Protein AF-A0A2V8U7N7-F1 (afdb_monomer_lite)

Radius of gyration: 16.47 Å; chains: 1; bounding box: 44×18×55 Å

Sequence (117 aa):
MATAVTGVYQDWKMRSTDGGAIQVTRNSGDVPQESPDGKFVYYSKGWPLPVSMWKIPVEDGKETKVLDSVNPSTLWTVGSKGIYFFKAADDKGRSDLRLYELATAKTKKLLAERRVS

Secondary structure (DSSP, 8-state):
-----------EEE-TTT--EEE--SSTT---EE-TTSSEEEEEESSSSSEEEEEEETTT---EEEEEEE-TTS--EEETTEEEEEPPP-TT---EEEEEETTTTEEEEEEE-----

Structure (mmCIF, N/CA/C/O backbone):
data_AF-A0A2V8U7N7-F1
#
_entry.id   AF-A0A2V8U7N7-F1
#
loop_
_atom_site.group_PDB
_atom_site.id
_atom_site.type_symbol
_atom_site.label_atom_id
_atom_site.label_alt_id
_atom_site.label_comp_id
_atom_site.label_asym_id
_atom_site.label_entity_id
_atom_site.label_seq_id
_atom_site.pdbx_PDB_ins_code
_atom_site.Cartn_x
_atom_site.Cartn_y
_atom_site.Cartn_z
_atom_site.occupancy
_atom_site.B_iso_or_equiv
_atom_site.auth_seq_id
_atom_site.auth_comp_id
_atom_site.auth_asym_id
_atom_site.auth_atom_id
_atom_site.pdbx_PDB_model_num
ATOM 1 N N . MET A 1 1 ? 32.292 -3.243 30.726 1.00 29.02 1 MET A N 1
ATOM 2 C CA . MET A 1 1 ? 32.104 -4.000 29.471 1.00 29.02 1 MET A CA 1
ATOM 3 C C . MET A 1 1 ? 30.878 -3.428 28.773 1.00 29.02 1 MET A C 1
ATOM 5 O O . MET A 1 1 ? 29.771 -3.750 29.174 1.00 29.02 1 MET A O 1
ATOM 9 N N . ALA A 1 2 ? 31.063 -2.497 27.836 1.00 27.92 2 ALA A N 1
ATOM 10 C CA . ALA A 1 2 ? 29.974 -1.907 27.059 1.00 27.92 2 ALA A CA 1
ATOM 11 C C . ALA A 1 2 ? 30.049 -2.496 25.650 1.00 27.92 2 ALA A C 1
ATOM 13 O O . ALA A 1 2 ? 31.016 -2.251 24.930 1.00 27.92 2 ALA A O 1
ATOM 14 N N . THR A 1 3 ? 29.087 -3.341 25.292 1.00 33.16 3 THR A N 1
ATOM 15 C CA . THR A 1 3 ? 29.023 -3.933 23.956 1.00 33.16 3 THR A CA 1
ATOM 16 C C . THR A 1 3 ? 28.443 -2.889 23.009 1.00 33.16 3 THR A C 1
ATOM 18 O O . THR A 1 3 ? 27.340 -2.391 23.225 1.00 33.16 3 THR A O 1
ATOM 21 N N . ALA A 1 4 ? 29.226 -2.522 21.997 1.00 35.03 4 ALA A N 1
ATOM 22 C CA . ALA A 1 4 ? 28.848 -1.576 20.960 1.00 35.03 4 ALA A CA 1
ATOM 23 C C . ALA A 1 4 ? 27.576 -2.047 20.240 1.00 35.03 4 ALA A C 1
ATOM 25 O O . ALA A 1 4 ? 27.538 -3.160 19.716 1.00 35.03 4 ALA A O 1
ATOM 26 N N . VAL A 1 5 ? 26.552 -1.195 20.193 1.00 31.81 5 VAL A N 1
ATOM 27 C CA . VAL A 1 5 ? 25.397 -1.402 19.317 1.00 31.81 5 VAL A CA 1
ATOM 28 C C . VAL A 1 5 ? 25.596 -0.485 18.121 1.00 31.81 5 VAL A C 1
ATOM 30 O O . VAL A 1 5 ? 25.562 0.739 18.241 1.00 31.81 5 VAL A O 1
ATOM 33 N N . THR A 1 6 ? 25.897 -1.088 16.978 1.00 28.25 6 THR A N 1
ATOM 34 C CA . THR A 1 6 ? 26.029 -0.410 15.692 1.00 28.25 6 THR A CA 1
ATOM 35 C C . THR A 1 6 ? 24.708 0.290 15.361 1.00 28.25 6 THR A C 1
ATOM 37 O O . THR A 1 6 ? 23.655 -0.339 15.274 1.00 28.25 6 THR A O 1
ATOM 40 N N . GLY A 1 7 ? 24.752 1.620 15.256 1.00 30.50 7 GLY A N 1
ATOM 41 C CA . GLY A 1 7 ? 23.575 2.466 15.084 1.00 30.50 7 GLY A CA 1
ATOM 42 C C . GLY A 1 7 ? 22.916 2.269 13.722 1.00 30.50 7 GLY A C 1
ATOM 43 O O . GLY A 1 7 ? 23.408 2.762 12.712 1.00 30.50 7 GLY A O 1
ATOM 44 N N . VAL A 1 8 ? 21.779 1.579 13.710 1.00 34.62 8 VAL A N 1
ATOM 45 C CA . VAL A 1 8 ? 20.791 1.656 12.630 1.00 34.62 8 VAL A CA 1
ATOM 46 C C . VAL A 1 8 ? 19.761 2.691 13.071 1.00 34.62 8 VAL A C 1
ATOM 48 O O . VAL A 1 8 ? 19.258 2.577 14.186 1.00 34.62 8 VAL A O 1
ATOM 51 N N . TYR A 1 9 ? 19.485 3.709 12.254 1.00 37.88 9 TYR A N 1
ATOM 52 C CA . TYR A 1 9 ? 18.493 4.750 12.551 1.00 37.88 9 TYR A CA 1
ATOM 53 C C . TYR A 1 9 ? 17.145 4.106 12.915 1.00 37.88 9 TYR A C 1
ATOM 55 O O . TYR A 1 9 ? 16.608 3.319 12.138 1.00 37.88 9 TYR A O 1
ATOM 63 N N . GLN A 1 10 ? 16.649 4.394 14.119 1.00 43.59 10 GLN A N 1
ATOM 64 C CA . GLN A 1 10 ? 15.410 3.841 14.663 1.00 43.59 10 GLN A CA 1
ATOM 65 C C . GLN A 1 10 ? 14.385 4.968 14.799 1.00 43.59 10 GLN A C 1
ATOM 67 O O . GLN A 1 10 ? 14.612 5.897 15.577 1.00 43.59 10 GLN A O 1
ATOM 72 N N . ASP A 1 11 ? 13.259 4.876 14.092 1.00 44.97 11 ASP A N 1
ATOM 73 C CA . ASP A 1 11 ? 12.133 5.785 14.311 1.00 44.97 11 ASP A CA 1
ATOM 74 C C . ASP A 1 11 ? 11.270 5.233 15.454 1.00 44.97 11 ASP A C 1
ATOM 76 O O . ASP A 1 11 ? 10.566 4.228 15.318 1.00 44.97 11 ASP A O 1
ATOM 80 N N . TRP A 1 12 ? 11.361 5.870 16.622 1.00 45.47 12 TRP A N 1
ATOM 81 C CA . TRP A 1 12 ? 10.605 5.500 17.819 1.00 45.47 12 TRP A CA 1
ATOM 82 C C . TRP A 1 12 ? 9.346 6.366 17.951 1.00 45.47 12 TRP A C 1
ATOM 84 O O . TRP A 1 12 ? 9.437 7.591 17.905 1.00 45.47 12 TRP A O 1
ATOM 94 N N . LYS A 1 13 ? 8.179 5.755 18.210 1.00 47.69 13 LYS A N 1
ATOM 95 C CA . LYS A 1 13 ? 6.986 6.475 18.693 1.00 47.69 13 LYS A CA 1
ATOM 96 C C . LYS A 1 13 ? 6.763 6.185 20.177 1.00 47.69 13 LYS A C 1
ATOM 98 O O . LYS A 1 13 ? 6.685 5.028 20.588 1.00 47.69 13 LYS A O 1
ATOM 103 N N . MET A 1 14 ? 6.631 7.244 20.972 1.00 37.56 14 MET A N 1
ATOM 104 C CA . MET A 1 14 ? 6.280 7.182 22.392 1.00 37.56 14 MET A CA 1
ATOM 105 C C . MET A 1 14 ? 4.748 7.209 22.539 1.00 37.56 14 MET A C 1
ATOM 107 O O . MET A 1 14 ? 4.093 8.090 21.979 1.00 37.56 14 MET A O 1
ATOM 111 N N . ARG A 1 15 ? 4.156 6.253 23.271 1.00 39.56 15 ARG A N 1
ATOM 112 C CA . ARG A 1 15 ? 2.752 6.345 23.720 1.00 39.56 15 ARG A CA 1
ATOM 113 C C . ARG A 1 15 ? 2.656 7.474 24.759 1.00 39.56 15 ARG A C 1
ATOM 115 O O . ARG A 1 15 ? 3.432 7.472 25.707 1.00 39.56 15 ARG A O 1
ATOM 122 N N . SER A 1 16 ? 1.733 8.427 24.594 1.00 41.69 16 SER A N 1
ATOM 123 C CA . SER A 1 16 ? 1.662 9.638 25.432 1.00 41.69 16 SER A CA 1
ATOM 124 C C . SER A 1 16 ? 1.106 9.425 26.844 1.00 41.69 16 SER A C 1
ATOM 126 O O . SER A 1 16 ? 1.037 10.392 27.592 1.00 41.69 16 SER A O 1
ATOM 128 N N . THR A 1 17 ? 0.708 8.209 27.229 1.00 39.28 17 THR A N 1
ATOM 129 C CA . THR A 1 17 ? 0.176 7.963 28.579 1.00 39.28 17 THR A CA 1
ATOM 130 C C . THR A 1 17 ? 0.945 6.913 29.372 1.00 39.28 17 THR A C 1
ATOM 132 O O . THR A 1 17 ? 1.159 7.151 30.551 1.00 39.28 17 THR A O 1
ATOM 135 N N . ASP A 1 18 ? 1.463 5.827 28.772 1.00 41.41 18 ASP A N 1
ATOM 136 C CA . ASP A 1 18 ? 1.919 4.675 29.587 1.00 41.41 18 ASP A CA 1
ATOM 137 C C . ASP A 1 18 ? 3.213 3.968 29.109 1.00 41.41 18 ASP A C 1
ATOM 139 O O . ASP A 1 18 ? 3.363 2.755 29.236 1.00 41.41 18 ASP A O 1
ATOM 143 N N . GLY A 1 19 ? 4.184 4.701 28.551 1.00 39.03 19 GLY A N 1
ATOM 144 C CA . GLY A 1 19 ? 5.602 4.281 28.579 1.00 39.03 19 GLY A CA 1
ATOM 145 C C . GLY A 1 19 ? 6.052 3.081 27.722 1.00 39.03 19 GLY A C 1
ATOM 146 O O . GLY A 1 19 ? 7.210 2.681 27.816 1.00 39.03 19 GLY A O 1
ATOM 147 N N . GLY A 1 20 ? 5.207 2.514 26.858 1.00 39.53 20 GLY A N 1
ATOM 148 C CA . GLY A 1 20 ? 5.614 1.475 25.900 1.00 39.53 20 GLY A CA 1
ATOM 149 C C . GLY A 1 20 ? 5.957 2.050 24.523 1.00 39.53 20 GLY A C 1
ATOM 150 O O . GLY A 1 20 ? 5.065 2.548 23.837 1.00 39.53 20 GLY A O 1
ATOM 151 N N . ALA A 1 21 ? 7.221 1.974 24.096 1.00 48.03 21 ALA A N 1
ATOM 152 C CA . ALA A 1 21 ? 7.623 2.296 22.724 1.00 48.03 21 ALA A CA 1
ATOM 153 C C . ALA A 1 21 ? 7.526 1.042 21.836 1.00 48.03 21 ALA A C 1
ATOM 155 O O . ALA A 1 21 ? 8.114 0.011 22.158 1.00 48.03 21 ALA A O 1
ATOM 156 N N . ILE A 1 22 ? 6.797 1.124 20.718 1.00 52.22 22 ILE A N 1
ATOM 157 C CA . ILE A 1 22 ? 6.778 0.067 19.695 1.00 52.22 22 ILE A CA 1
ATOM 158 C C . ILE A 1 22 ? 7.730 0.499 18.582 1.00 52.22 22 ILE A C 1
ATOM 160 O O . ILE A 1 22 ? 7.509 1.518 17.931 1.00 52.22 22 ILE A O 1
ATOM 164 N N . GLN A 1 23 ? 8.795 -0.271 18.378 1.00 50.91 23 GLN A N 1
ATOM 165 C CA . GLN A 1 23 ? 9.705 -0.097 17.250 1.00 50.91 23 GLN A CA 1
ATOM 166 C C . GLN A 1 23 ? 8.980 -0.511 15.962 1.00 50.91 23 GLN A C 1
ATOM 168 O O . GLN A 1 23 ? 8.627 -1.680 15.804 1.00 50.91 23 GLN A O 1
ATOM 173 N N . VAL A 1 24 ? 8.749 0.438 15.052 1.00 53.09 24 VAL A N 1
ATOM 174 C CA . VAL A 1 24 ? 8.006 0.186 13.804 1.00 53.09 24 VAL A CA 1
ATOM 175 C C . VAL A 1 24 ? 8.942 -0.094 12.628 1.00 53.09 24 VAL A C 1
ATOM 177 O O . VAL A 1 24 ? 8.621 -0.919 11.775 1.00 53.09 24 VAL A O 1
ATOM 180 N N . THR A 1 25 ? 10.119 0.530 12.584 1.00 45.03 25 THR A N 1
ATOM 181 C CA . THR A 1 25 ? 11.073 0.369 11.481 1.00 45.03 25 THR A CA 1
ATOM 182 C C . THR A 1 25 ? 12.391 -0.210 11.981 1.00 45.03 25 THR A C 1
ATOM 184 O O . THR A 1 25 ? 12.837 0.058 13.094 1.00 45.03 25 THR A O 1
ATOM 187 N N . ARG A 1 26 ? 12.994 -1.087 11.172 1.00 45.88 26 ARG A N 1
ATOM 188 C CA . ARG A 1 26 ? 14.310 -1.690 11.450 1.00 45.88 26 ARG A CA 1
ATOM 189 C C . ARG A 1 26 ? 15.395 -1.192 10.496 1.00 45.88 26 ARG A C 1
ATOM 191 O O . ARG A 1 26 ? 16.556 -1.484 10.750 1.00 45.88 26 ARG A O 1
ATOM 198 N N . ASN A 1 27 ? 15.030 -0.447 9.446 1.00 40.38 27 ASN A N 1
ATOM 199 C CA . ASN A 1 27 ? 15.931 0.020 8.395 1.00 40.38 27 ASN A CA 1
ATOM 200 C C . ASN A 1 27 ? 15.731 1.516 8.108 1.00 40.38 27 ASN A C 1
ATOM 202 O O . ASN A 1 27 ? 14.608 2.009 8.030 1.00 40.38 27 ASN A O 1
ATOM 206 N N . SER A 1 28 ? 16.843 2.219 7.894 1.00 40.03 28 SER A N 1
ATOM 207 C CA . SER A 1 28 ? 16.886 3.628 7.502 1.00 40.03 28 SER A CA 1
ATOM 208 C C . SER A 1 28 ? 16.381 3.805 6.064 1.00 40.03 28 SER A C 1
ATOM 210 O O . SER A 1 28 ? 17.064 3.395 5.125 1.00 40.03 28 SER A O 1
ATOM 212 N N . GLY A 1 29 ? 15.199 4.397 5.883 1.00 50.25 29 GLY A N 1
ATOM 213 C CA . GLY A 1 29 ? 14.597 4.669 4.566 1.00 50.25 29 GLY A CA 1
ATOM 214 C C . GLY A 1 29 ? 13.125 4.270 4.456 1.00 50.25 29 GLY A C 1
ATOM 215 O O . GLY A 1 29 ? 12.425 4.744 3.564 1.00 50.25 29 GLY A O 1
ATOM 216 N N . ASP A 1 30 ? 12.642 3.449 5.388 1.00 60.03 30 ASP A N 1
ATOM 217 C CA . ASP A 1 30 ? 11.228 3.119 5.513 1.00 60.03 30 ASP A CA 1
ATOM 218 C C . ASP A 1 30 ? 10.533 4.236 6.304 1.00 60.03 30 ASP A C 1
ATOM 220 O O . ASP A 1 30 ? 10.731 4.345 7.507 1.00 60.03 30 ASP A O 1
ATOM 224 N N . VAL A 1 31 ? 9.737 5.088 5.646 1.00 67.81 31 VAL A N 1
ATOM 225 C CA . VAL A 1 31 ? 8.928 6.103 6.347 1.00 67.81 31 VAL A CA 1
ATOM 226 C C . VAL A 1 31 ? 7.58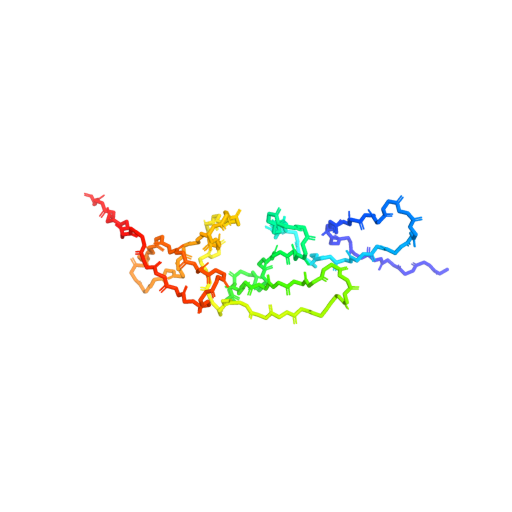6 5.470 6.714 1.00 67.81 31 VAL A C 1
ATOM 228 O O . VAL A 1 31 ? 6.771 5.233 5.815 1.00 67.81 31 VAL A O 1
ATOM 231 N N . PRO A 1 32 ? 7.326 5.163 7.997 1.00 83.81 32 PRO A N 1
ATOM 232 C CA . PRO A 1 32 ? 6.047 4.606 8.399 1.00 83.81 32 PRO A CA 1
ATOM 233 C C . PRO A 1 32 ? 4.936 5.649 8.215 1.00 83.81 32 PRO A C 1
ATOM 235 O O . PRO A 1 32 ? 5.145 6.842 8.430 1.00 83.81 32 PRO A O 1
ATOM 238 N N . GLN A 1 33 ? 3.741 5.204 7.830 1.00 87.12 33 GLN A N 1
ATOM 239 C CA . GLN A 1 33 ? 2.567 6.071 7.680 1.00 87.12 33 GLN A CA 1
ATOM 240 C C . GLN A 1 33 ? 1.383 5.512 8.459 1.00 87.12 33 GLN A C 1
ATOM 242 O O . GLN A 1 33 ? 1.057 4.328 8.357 1.00 87.12 33 GLN A O 1
ATOM 247 N N . GLU A 1 34 ? 0.727 6.373 9.230 1.00 87.56 34 GLU A N 1
ATOM 248 C CA . GLU A 1 34 ? -0.452 6.009 10.012 1.00 87.56 34 GLU A CA 1
ATOM 249 C C . GLU A 1 34 ? -1.692 5.894 9.126 1.00 87.56 34 GLU A C 1
ATOM 251 O O . GLU A 1 34 ? -1.856 6.609 8.133 1.00 87.56 34 GLU A O 1
ATOM 256 N N . SER A 1 35 ? -2.586 4.978 9.487 1.00 89.12 35 SER A N 1
ATOM 257 C CA . SER A 1 35 ? -3.924 4.957 8.919 1.00 89.12 35 SER A CA 1
ATOM 258 C C . SER A 1 35 ? -4.694 6.223 9.317 1.00 89.12 35 SER A C 1
ATOM 260 O O . SER A 1 35 ? -4.505 6.731 10.422 1.00 89.12 35 SER A O 1
ATOM 262 N N . PRO A 1 36 ? -5.627 6.715 8.479 1.00 84.94 36 PRO A N 1
ATOM 263 C CA . PRO A 1 36 ? -6.439 7.885 8.818 1.00 84.94 36 PRO A CA 1
ATOM 264 C C . PRO A 1 36 ? -7.272 7.727 10.100 1.00 84.94 36 PRO A C 1
ATOM 266 O O . PRO A 1 36 ? -7.655 8.719 10.707 1.00 84.94 36 PRO A O 1
ATOM 269 N N . ASP A 1 37 ? -7.564 6.488 10.505 1.00 86.81 37 ASP A N 1
ATOM 270 C CA . ASP A 1 37 ? -8.276 6.157 11.743 1.00 86.81 37 ASP A CA 1
ATOM 271 C C . ASP A 1 37 ? -7.347 5.901 12.948 1.00 86.81 37 ASP A C 1
ATOM 273 O O . ASP A 1 37 ? -7.833 5.560 14.024 1.00 86.81 37 ASP A O 1
ATOM 277 N N . GLY A 1 38 ? -6.024 6.024 12.779 1.00 86.94 38 GLY A N 1
ATOM 278 C CA . GLY A 1 38 ? -5.018 5.837 13.829 1.00 86.94 38 GLY A CA 1
ATOM 279 C C . GLY A 1 38 ? -4.838 4.396 14.326 1.00 86.94 38 GLY A C 1
ATOM 280 O O . GLY A 1 38 ? -4.076 4.168 15.262 1.00 86.94 38 GLY A O 1
ATOM 281 N N . LYS A 1 39 ? -5.523 3.409 13.732 1.00 89.25 39 LYS A N 1
ATOM 282 C CA . LYS A 1 39 ? -5.506 2.010 14.201 1.00 89.25 39 LYS A CA 1
ATOM 283 C C . LYS A 1 39 ? -4.304 1.205 13.724 1.00 89.25 39 LYS A C 1
ATOM 285 O O . LYS A 1 39 ? -3.952 0.204 14.349 1.00 89.25 39 LYS A O 1
ATOM 290 N N . PHE A 1 40 ? -3.689 1.609 12.618 1.00 89.69 40 PHE A N 1
ATOM 291 C CA . PHE A 1 40 ? -2.595 0.883 11.988 1.00 89.69 40 PHE A CA 1
ATOM 292 C C . PHE A 1 40 ? -1.445 1.813 11.634 1.00 89.69 40 PHE A C 1
ATOM 294 O O . PHE A 1 40 ? -1.646 2.968 11.265 1.00 89.69 40 PHE A O 1
ATOM 301 N N . VAL A 1 41 ? -0.241 1.255 11.644 1.00 90.56 41 VAL A N 1
ATOM 302 C CA . VAL A 1 41 ? 0.921 1.847 10.988 1.00 90.56 41 VAL A CA 1
ATOM 303 C C . VAL A 1 41 ? 1.307 0.967 9.809 1.00 90.56 41 VAL A C 1
ATOM 305 O O . VAL A 1 41 ? 1.434 -0.249 9.952 1.00 90.56 41 VAL A O 1
ATOM 308 N N . TYR A 1 42 ? 1.466 1.570 8.638 1.00 91.19 42 TYR A N 1
ATOM 309 C CA . TYR A 1 42 ? 1.951 0.921 7.426 1.00 91.19 42 TYR A CA 1
ATOM 310 C C . TYR A 1 42 ? 3.427 1.237 7.223 1.00 91.19 42 TYR A C 1
ATOM 312 O O . TYR A 1 42 ? 3.872 2.334 7.550 1.00 91.19 42 TYR A O 1
ATOM 320 N N . TYR A 1 43 ? 4.182 0.292 6.671 1.00 88.62 43 TYR A N 1
ATOM 321 C CA . TYR A 1 43 ? 5.598 0.480 6.352 1.00 88.62 43 TYR A CA 1
ATOM 322 C C . TYR A 1 43 ? 6.043 -0.480 5.244 1.00 88.62 43 TYR A C 1
ATOM 324 O O . TYR A 1 43 ? 5.438 -1.536 5.022 1.00 88.62 43 TYR A O 1
ATOM 332 N N . SER A 1 44 ? 7.105 -0.101 4.539 1.00 87.44 44 SER A N 1
ATOM 333 C CA . SER A 1 44 ? 7.830 -0.962 3.608 1.00 87.44 44 SER A CA 1
ATOM 334 C C . SER A 1 44 ? 8.853 -1.827 4.353 1.00 87.44 44 SER A C 1
ATOM 336 O O . SER A 1 44 ? 9.329 -1.464 5.422 1.00 87.44 44 SER A O 1
ATOM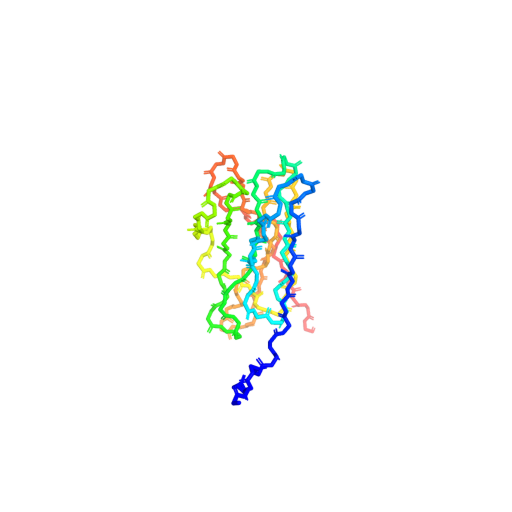 338 N N . LYS A 1 45 ? 9.164 -3.012 3.817 1.00 85.38 45 LYS A N 1
ATOM 339 C CA . LYS A 1 45 ? 10.154 -3.947 4.379 1.00 85.38 45 LYS A CA 1
ATOM 340 C C . LYS A 1 45 ? 10.816 -4.747 3.260 1.00 85.38 45 LYS A C 1
ATOM 342 O O . LYS A 1 45 ? 10.117 -5.253 2.381 1.00 85.38 45 LYS A O 1
ATOM 347 N N . GLY A 1 46 ? 12.137 -4.921 3.329 1.00 81.00 46 GLY A N 1
ATOM 348 C CA . GLY A 1 46 ? 12.904 -5.755 2.384 1.00 81.00 46 GLY A CA 1
ATOM 349 C C . GLY A 1 46 ? 13.726 -4.992 1.337 1.00 81.00 46 GLY A C 1
ATOM 350 O O . GLY A 1 46 ? 14.006 -5.534 0.271 1.00 81.00 46 GLY A O 1
ATOM 351 N N . TRP A 1 47 ? 14.104 -3.739 1.608 1.00 74.50 47 TRP A N 1
ATOM 352 C CA . TRP A 1 47 ? 15.003 -2.971 0.736 1.00 74.50 47 TRP A CA 1
ATOM 353 C C . TRP A 1 47 ? 16.410 -3.616 0.659 1.00 74.50 47 TRP A C 1
ATOM 355 O O . TRP A 1 47 ? 16.895 -4.086 1.690 1.00 74.50 47 TRP A O 1
ATOM 365 N N . PRO A 1 48 ? 17.089 -3.634 -0.512 1.00 65.31 48 PRO A N 1
ATOM 366 C CA . PRO A 1 48 ? 16.676 -3.028 -1.779 1.00 65.31 48 PRO A CA 1
ATOM 367 C C . PRO A 1 48 ? 15.612 -3.810 -2.561 1.00 65.31 48 PRO A C 1
ATOM 369 O O . PRO A 1 48 ? 14.783 -3.154 -3.178 1.00 65.31 48 PRO A O 1
ATOM 372 N N . LEU A 1 49 ? 15.559 -5.149 -2.525 1.00 73.06 49 LEU A N 1
ATOM 373 C CA . LEU A 1 49 ? 14.524 -5.943 -3.212 1.00 73.06 49 LEU A CA 1
ATOM 374 C C . LEU A 1 49 ? 14.391 -7.379 -2.646 1.00 73.06 49 LEU A C 1
ATOM 376 O O . LEU A 1 49 ? 15.411 -7.981 -2.308 1.00 73.06 49 LEU A O 1
ATOM 380 N N . PRO A 1 50 ? 13.179 -7.983 -2.669 1.00 70.50 50 PRO A N 1
ATOM 381 C CA . PRO A 1 50 ? 11.891 -7.350 -2.958 1.00 70.50 50 PRO A CA 1
ATOM 382 C C . PRO A 1 50 ? 11.363 -6.546 -1.758 1.00 70.50 50 PRO A C 1
ATOM 384 O O . PRO A 1 50 ? 11.347 -7.033 -0.629 1.00 70.50 50 PRO A O 1
ATOM 387 N N . VAL A 1 51 ? 10.855 -5.335 -2.020 1.00 86.12 51 VAL A N 1
ATOM 388 C CA . VAL A 1 51 ? 10.177 -4.520 -1.000 1.00 86.12 51 VAL A CA 1
ATOM 389 C C . VAL A 1 51 ? 8.703 -4.900 -0.943 1.00 86.12 51 VAL A C 1
ATOM 391 O O . VAL A 1 51 ? 7.990 -4.817 -1.940 1.00 86.12 51 VAL A O 1
ATOM 394 N N . SER A 1 52 ? 8.249 -5.301 0.237 1.00 91.19 52 SER A N 1
ATOM 395 C CA . SER A 1 52 ? 6.862 -5.653 0.550 1.00 91.19 52 SER A CA 1
ATOM 396 C C . SER A 1 52 ? 6.248 -4.609 1.480 1.00 91.19 52 SER A C 1
ATOM 398 O O . SER A 1 52 ? 6.969 -3.932 2.213 1.00 91.19 52 SER A O 1
ATOM 400 N N . MET A 1 53 ? 4.921 -4.477 1.460 1.00 91.56 53 MET A N 1
ATOM 401 C CA . MET A 1 53 ? 4.192 -3.577 2.358 1.00 91.56 53 MET A CA 1
ATOM 402 C C . MET A 1 53 ? 3.567 -4.357 3.499 1.00 91.56 53 MET A C 1
ATOM 404 O O . MET A 1 53 ? 2.932 -5.391 3.280 1.00 91.56 53 MET A O 1
ATOM 408 N N . TRP A 1 54 ? 3.704 -3.818 4.701 1.00 92.06 54 TRP A N 1
ATOM 409 C CA . TRP A 1 54 ? 3.210 -4.400 5.939 1.00 92.06 54 TRP A CA 1
ATOM 410 C C . TRP A 1 54 ? 2.350 -3.391 6.682 1.00 92.06 54 TRP A C 1
ATOM 412 O O . TRP A 1 54 ? 2.435 -2.183 6.455 1.00 92.06 54 TRP A O 1
ATOM 422 N N . LYS A 1 55 ? 1.508 -3.910 7.570 1.00 91.81 55 LYS A N 1
ATOM 423 C CA . LYS A 1 55 ? 0.783 -3.131 8.565 1.00 91.81 55 LYS A CA 1
ATOM 424 C C . LYS A 1 55 ? 0.970 -3.738 9.942 1.00 91.81 55 LYS A C 1
ATOM 426 O O . LYS A 1 55 ? 1.029 -4.959 10.067 1.00 91.81 55 LYS A O 1
ATOM 431 N N . ILE A 1 56 ? 0.988 -2.897 10.959 1.00 90.38 56 ILE A N 1
ATOM 432 C CA . ILE A 1 56 ? 1.010 -3.288 12.364 1.00 90.38 56 ILE A CA 1
ATOM 433 C C . ILE A 1 56 ? -0.138 -2.565 13.086 1.00 90.38 56 ILE A C 1
ATOM 435 O O . ILE A 1 56 ? -0.254 -1.344 12.947 1.00 90.38 56 ILE A O 1
ATOM 439 N N . PRO A 1 57 ? -1.037 -3.278 13.790 1.00 88.75 57 PRO A N 1
ATOM 440 C CA . PRO A 1 57 ? -2.027 -2.638 14.648 1.00 88.75 57 PRO A CA 1
ATOM 441 C C . PRO A 1 57 ? -1.333 -1.918 15.807 1.00 88.75 57 PRO A C 1
ATOM 443 O O . PRO A 1 57 ? -0.367 -2.431 16.374 1.00 88.75 57 PRO A O 1
ATOM 446 N N . VAL A 1 58 ? -1.836 -0.744 16.188 1.00 85.31 58 VAL A N 1
ATOM 447 C CA . VAL A 1 58 ? -1.259 0.046 17.292 1.00 85.31 58 VAL A CA 1
ATOM 448 C C . VAL A 1 58 ? -1.453 -0.638 18.654 1.00 85.31 58 VAL A C 1
ATOM 450 O O . VAL A 1 58 ? -0.639 -0.446 19.561 1.00 85.31 58 VAL A O 1
ATOM 453 N N . GLU A 1 59 ? -2.506 -1.444 18.798 1.00 81.19 59 GLU A N 1
ATOM 454 C CA . GLU A 1 59 ? -2.888 -2.090 20.058 1.00 81.19 59 GLU A CA 1
ATOM 455 C C . GLU A 1 59 ? -2.028 -3.318 20.391 1.00 81.19 59 GLU A C 1
ATOM 457 O O . GLU A 1 59 ? -1.430 -3.352 21.469 1.00 81.19 59 GLU A O 1
ATOM 462 N N . ASP A 1 60 ? -1.942 -4.294 19.475 1.00 79.50 60 ASP A N 1
ATOM 463 C CA . ASP A 1 60 ? -1.342 -5.617 19.726 1.00 79.50 60 ASP A CA 1
ATOM 464 C C . ASP A 1 60 ? 0.037 -5.837 19.077 1.00 79.50 60 ASP A C 1
ATOM 466 O O . ASP A 1 60 ? 0.752 -6.773 19.436 1.00 79.50 60 ASP A O 1
ATOM 470 N N . GLY A 1 61 ? 0.433 -4.979 18.133 1.00 80.62 61 GLY A N 1
ATOM 471 C CA . GLY A 1 61 ? 1.741 -5.028 17.493 1.00 80.62 61 GLY A CA 1
ATOM 472 C C . GLY A 1 61 ? 1.979 -6.203 16.531 1.00 80.62 61 GLY A C 1
ATOM 473 O O . GLY A 1 61 ? 3.122 -6.416 16.118 1.00 80.62 61 GLY A O 1
ATOM 474 N N . LYS A 1 62 ? 0.963 -6.982 16.134 1.00 86.81 62 LYS A N 1
ATOM 475 C CA . LYS A 1 62 ? 1.182 -8.127 15.230 1.00 86.81 62 LYS A CA 1
ATOM 476 C C . LYS A 1 62 ? 1.250 -7.693 13.762 1.00 86.81 62 LYS A C 1
ATOM 478 O O . LYS A 1 62 ? 0.229 -7.416 13.132 1.00 86.81 62 LYS A O 1
ATOM 483 N N . GLU A 1 63 ? 2.455 -7.690 13.185 1.00 87.31 63 GLU A N 1
ATOM 484 C CA . GLU A 1 63 ? 2.644 -7.333 11.772 1.00 87.31 63 GLU A CA 1
ATOM 485 C C . GLU A 1 63 ? 1.908 -8.297 10.819 1.00 87.31 63 GLU A C 1
ATOM 487 O O . GLU A 1 63 ? 1.927 -9.518 10.977 1.00 87.31 63 GLU A O 1
ATOM 492 N N . THR A 1 64 ? 1.255 -7.740 9.800 1.00 92.31 64 THR A N 1
ATOM 493 C CA . THR A 1 64 ? 0.580 -8.475 8.726 1.00 92.31 64 THR A CA 1
ATOM 494 C C . THR A 1 64 ? 1.003 -7.903 7.382 1.00 92.31 64 THR A C 1
ATOM 496 O O . THR A 1 64 ? 0.985 -6.687 7.180 1.00 92.31 64 THR A O 1
ATOM 499 N N . LYS A 1 65 ? 1.362 -8.774 6.439 1.00 93.19 65 LYS A N 1
ATOM 500 C CA . LYS A 1 65 ? 1.712 -8.356 5.082 1.00 93.19 65 LYS A CA 1
ATOM 501 C C . LYS A 1 65 ? 0.461 -7.932 4.305 1.00 93.19 65 LYS A C 1
ATOM 503 O O . LYS A 1 65 ? -0.580 -8.578 4.397 1.00 93.19 65 LYS A O 1
ATOM 508 N N . VAL A 1 66 ? 0.584 -6.856 3.536 1.00 94.56 66 VAL A N 1
ATOM 509 C CA . VAL A 1 66 ? -0.486 -6.258 2.723 1.00 94.56 66 VAL A CA 1
ATOM 510 C C . VAL A 1 66 ? -0.199 -6.397 1.228 1.00 94.56 66 VAL A C 1
ATOM 512 O O . VAL A 1 66 ? -1.100 -6.715 0.461 1.00 94.56 66 VAL A O 1
ATOM 515 N N . LEU A 1 67 ? 1.052 -6.179 0.806 1.00 94.12 67 LEU A N 1
ATOM 516 C CA . LEU A 1 67 ? 1.480 -6.340 -0.587 1.00 94.12 67 LEU A CA 1
ATOM 517 C C . LEU A 1 67 ? 2.807 -7.089 -0.637 1.00 94.12 67 LEU A C 1
ATOM 519 O O . LEU A 1 67 ? 3.735 -6.753 0.097 1.00 94.12 67 LEU A O 1
ATOM 523 N N . ASP A 1 68 ? 2.917 -8.062 -1.538 1.00 92.69 68 ASP A N 1
ATOM 524 C CA . ASP A 1 68 ? 4.147 -8.843 -1.709 1.00 92.69 68 ASP A CA 1
ATOM 525 C C . ASP A 1 68 ? 5.271 -8.073 -2.395 1.00 92.69 68 ASP A C 1
ATOM 527 O O . ASP A 1 68 ? 6.439 -8.363 -2.149 1.00 92.69 68 ASP A O 1
ATOM 531 N N . SER A 1 69 ? 4.939 -7.102 -3.250 1.00 91.12 69 SER A N 1
ATOM 532 C CA . SER A 1 69 ? 5.944 -6.366 -4.010 1.00 91.12 69 SER A CA 1
ATOM 533 C C . SER A 1 69 ? 5.478 -4.967 -4.411 1.00 91.12 69 SER A C 1
ATOM 535 O O . SER A 1 69 ? 4.425 -4.797 -5.033 1.00 91.12 69 SER A O 1
ATOM 537 N N . VAL A 1 70 ? 6.300 -3.970 -4.091 1.00 90.69 70 VAL A N 1
ATOM 538 C CA . VAL A 1 70 ? 6.186 -2.576 -4.536 1.00 90.69 70 VAL A CA 1
ATOM 539 C C . VAL A 1 70 ? 7.515 -2.109 -5.133 1.00 90.69 70 VAL A C 1
ATOM 541 O O . VAL A 1 70 ? 8.552 -2.743 -4.941 1.00 90.69 70 VAL A O 1
ATOM 544 N N . ASN A 1 71 ? 7.493 -1.021 -5.902 1.00 88.94 71 ASN A N 1
ATOM 545 C CA . ASN A 1 71 ? 8.708 -0.458 -6.481 1.00 88.94 71 ASN A CA 1
ATOM 546 C C . ASN A 1 71 ? 9.576 0.195 -5.385 1.00 88.94 71 ASN A C 1
ATOM 548 O O . ASN A 1 71 ? 9.120 1.152 -4.758 1.00 88.94 71 ASN A O 1
ATOM 552 N N . PRO A 1 72 ? 10.818 -0.279 -5.163 1.00 83.69 72 PRO A N 1
ATOM 553 C CA . PRO A 1 72 ? 11.701 0.238 -4.115 1.00 83.69 72 PRO A CA 1
ATOM 554 C C . PRO A 1 72 ? 12.235 1.646 -4.407 1.00 83.69 72 PRO A C 1
ATOM 556 O O . PRO A 1 72 ? 12.775 2.291 -3.516 1.00 83.69 72 PRO A O 1
ATOM 559 N N . SER A 1 73 ? 12.139 2.112 -5.654 1.00 82.19 73 SER A N 1
ATOM 560 C CA . SER A 1 73 ? 12.700 3.388 -6.113 1.00 82.19 73 SER A CA 1
ATOM 561 C C . SER A 1 73 ? 11.667 4.516 -6.158 1.00 82.19 73 SER A C 1
ATOM 563 O O . SER A 1 73 ? 11.945 5.582 -6.700 1.00 82.19 73 SER A O 1
ATOM 565 N N . THR A 1 74 ? 10.463 4.289 -5.631 1.00 82.06 74 THR A N 1
ATOM 566 C CA . THR A 1 74 ? 9.358 5.256 -5.653 1.00 82.06 74 THR A CA 1
ATOM 567 C C . THR A 1 74 ? 8.694 5.367 -4.291 1.00 82.06 74 THR A C 1
ATOM 569 O O . THR A 1 74 ? 8.681 4.409 -3.521 1.00 82.06 74 THR A O 1
ATOM 572 N N . LEU A 1 75 ? 8.067 6.513 -4.036 1.00 83.38 75 LEU A N 1
ATOM 573 C CA . LEU A 1 75 ? 7.270 6.726 -2.834 1.00 83.38 75 LEU A CA 1
ATOM 574 C C . LEU A 1 75 ? 5.923 5.986 -2.902 1.00 83.38 75 LEU A C 1
ATOM 576 O O . LEU A 1 75 ? 5.390 5.695 -3.976 1.00 83.38 75 LEU A O 1
ATOM 580 N N . TRP A 1 76 ? 5.359 5.733 -1.727 1.00 91.19 76 TRP A N 1
ATOM 581 C CA . TRP A 1 76 ? 4.001 5.238 -1.515 1.00 91.19 76 TRP A CA 1
ATOM 582 C C . TRP A 1 76 ? 3.314 6.106 -0.456 1.00 91.19 76 TRP A C 1
ATOM 584 O O . TRP A 1 76 ? 3.977 6.816 0.306 1.00 91.19 76 TRP A O 1
ATOM 594 N N . THR A 1 77 ? 1.982 6.083 -0.404 1.00 92.19 77 THR A N 1
ATOM 595 C CA . THR A 1 77 ? 1.245 6.817 0.630 1.00 92.19 77 THR A CA 1
ATOM 596 C C . THR A 1 77 ? -0.074 6.166 1.023 1.00 92.19 77 THR A C 1
ATOM 598 O O . THR A 1 77 ? -0.737 5.534 0.198 1.00 92.19 77 THR A O 1
ATOM 601 N N . VAL A 1 78 ? -0.461 6.318 2.289 1.00 92.56 78 VAL A N 1
ATOM 602 C CA . VAL A 1 78 ? -1.780 5.936 2.803 1.00 92.56 78 VAL A CA 1
ATOM 603 C C . VAL A 1 78 ? -2.724 7.124 2.655 1.00 92.56 78 VAL A C 1
ATOM 605 O O . VAL A 1 78 ? -2.510 8.186 3.228 1.00 92.56 78 VAL A O 1
ATOM 608 N N . GLY A 1 79 ? -3.800 6.931 1.898 1.00 90.38 79 GLY A N 1
ATOM 609 C CA . GLY A 1 79 ? -4.916 7.868 1.809 1.00 90.38 79 GLY A CA 1
ATOM 610 C C . GLY A 1 79 ? -6.211 7.269 2.352 1.00 90.38 79 GLY A C 1
ATOM 611 O O . GLY A 1 79 ? -6.267 6.118 2.780 1.00 90.38 79 GLY A O 1
ATOM 612 N N . SER A 1 80 ? -7.297 8.038 2.267 1.00 90.44 80 SER A N 1
ATOM 613 C CA . SER A 1 80 ? -8.613 7.654 2.805 1.00 90.44 80 SER A CA 1
ATOM 614 C C . SER A 1 80 ? -9.200 6.368 2.209 1.00 90.44 80 SER A C 1
ATOM 616 O O . SER A 1 80 ? -9.949 5.669 2.884 1.00 90.44 80 SER A O 1
ATOM 618 N N . LYS A 1 81 ? -8.863 6.031 0.956 1.00 92.50 81 LYS A N 1
ATOM 619 C CA . LYS A 1 81 ? -9.320 4.797 0.285 1.00 92.50 81 LYS A CA 1
ATOM 620 C C . LYS A 1 81 ? -8.355 3.622 0.453 1.00 92.50 81 LYS A C 1
ATOM 622 O O . LYS A 1 81 ? -8.758 2.467 0.307 1.00 92.50 81 LYS A O 1
ATOM 627 N N . GLY A 1 82 ? -7.090 3.912 0.743 1.00 94.38 82 GLY A N 1
ATOM 628 C CA . GLY A 1 82 ? -6.060 2.914 0.977 1.00 94.38 82 GLY A CA 1
ATOM 629 C C . GLY A 1 82 ? -4.678 3.323 0.506 1.00 94.38 82 GLY A C 1
ATOM 630 O O . GLY A 1 82 ? -4.338 4.502 0.530 1.00 94.38 82 GLY A O 1
ATOM 631 N N . ILE A 1 83 ? -3.864 2.337 0.135 1.00 95.19 83 ILE A N 1
ATOM 632 C CA . ILE A 1 83 ? -2.437 2.540 -0.133 1.00 95.19 83 ILE A CA 1
ATOM 633 C C . ILE A 1 83 ? -2.236 2.808 -1.620 1.00 95.19 83 ILE A C 1
ATOM 635 O O . ILE A 1 83 ? -2.556 1.965 -2.459 1.00 95.19 83 ILE A O 1
ATOM 639 N N . TYR A 1 84 ? -1.673 3.966 -1.934 1.00 94.25 84 TYR A N 1
ATOM 640 C CA . TYR A 1 84 ? -1.247 4.355 -3.269 1.00 94.25 84 TYR A CA 1
ATOM 641 C C . TYR A 1 84 ? 0.230 4.018 -3.431 1.00 94.25 84 TYR A C 1
ATOM 643 O O . TYR A 1 84 ? 1.056 4.429 -2.617 1.00 94.25 84 TYR A O 1
ATOM 651 N N . PHE A 1 85 ? 0.566 3.251 -4.462 1.00 93.25 85 PHE A N 1
ATOM 652 C CA . PHE A 1 85 ? 1.925 2.761 -4.673 1.00 93.25 85 PHE A CA 1
ATOM 653 C C . PHE A 1 85 ? 2.192 2.486 -6.150 1.00 93.25 85 PHE A C 1
ATOM 655 O O . PHE A 1 85 ? 1.273 2.234 -6.931 1.00 93.25 85 PHE A O 1
ATOM 662 N N . PHE A 1 86 ? 3.464 2.466 -6.524 1.00 92.31 86 PHE A N 1
ATOM 663 C CA . PHE A 1 86 ? 3.897 1.972 -7.823 1.00 92.31 86 PHE A CA 1
ATOM 664 C C . PHE A 1 86 ? 4.235 0.483 -7.732 1.00 92.31 86 PHE A C 1
ATOM 666 O O . PHE A 1 86 ? 4.967 0.056 -6.833 1.00 92.31 86 PHE A O 1
ATOM 673 N N . LYS A 1 87 ? 3.721 -0.335 -8.661 1.00 92.56 87 LYS A N 1
ATOM 674 C CA . LYS A 1 87 ? 4.109 -1.758 -8.730 1.00 92.56 87 LYS A CA 1
ATOM 675 C C . LYS A 1 87 ? 5.607 -1.889 -9.009 1.00 92.56 87 LYS A C 1
ATOM 677 O O . LYS A 1 87 ? 6.158 -1.048 -9.720 1.00 92.56 87 LYS A O 1
ATOM 682 N N . ALA A 1 88 ? 6.238 -2.979 -8.579 1.00 90.25 88 ALA A N 1
ATOM 683 C CA . ALA A 1 88 ? 7.601 -3.282 -9.012 1.00 90.25 88 ALA A CA 1
ATOM 684 C C . ALA A 1 88 ? 7.742 -3.190 -10.546 1.00 90.25 88 ALA A C 1
ATOM 686 O O . ALA A 1 88 ? 6.837 -3.574 -11.309 1.00 90.25 88 ALA A O 1
ATOM 687 N N . ALA A 1 89 ? 8.854 -2.599 -10.984 1.00 89.19 89 ALA A N 1
ATOM 688 C CA . ALA A 1 89 ? 9.160 -2.465 -12.398 1.00 89.19 89 ALA A CA 1
ATOM 689 C C . ALA A 1 89 ? 9.289 -3.856 -13.039 1.00 89.19 89 ALA A C 1
ATOM 691 O O . ALA A 1 89 ? 9.754 -4.795 -12.395 1.00 89.19 89 ALA A O 1
ATOM 692 N N . ASP A 1 90 ? 8.823 -4.002 -14.279 1.00 88.94 90 ASP A N 1
ATOM 693 C CA . ASP A 1 90 ? 9.088 -5.220 -15.050 1.00 88.94 90 ASP A CA 1
ATOM 694 C C . ASP A 1 90 ? 10.514 -5.220 -15.631 1.00 88.94 90 ASP A C 1
ATOM 696 O O . ASP A 1 90 ? 11.294 -4.293 -15.409 1.00 88.94 90 ASP A O 1
ATOM 700 N N . ASP A 1 91 ? 10.839 -6.258 -16.399 1.00 88.56 91 ASP A N 1
ATOM 701 C CA . ASP A 1 91 ? 12.102 -6.421 -17.131 1.00 88.56 91 ASP A CA 1
ATOM 702 C C . ASP A 1 91 ? 12.456 -5.234 -18.047 1.00 88.56 91 ASP A C 1
ATOM 704 O O . ASP A 1 91 ? 13.623 -4.999 -18.349 1.00 88.56 91 ASP A O 1
ATOM 708 N N . LYS A 1 92 ? 11.454 -4.453 -18.459 1.00 89.00 92 LYS A N 1
ATOM 709 C CA . LYS A 1 92 ? 11.585 -3.258 -19.305 1.00 89.00 92 LYS A CA 1
ATOM 710 C C . LYS A 1 92 ? 11.552 -1.958 -18.503 1.00 89.00 92 LYS A C 1
ATOM 712 O O . LYS A 1 92 ? 11.425 -0.881 -19.085 1.00 89.00 92 LYS A O 1
ATOM 717 N N . GLY A 1 93 ? 11.619 -2.034 -17.176 1.00 86.06 93 GLY A N 1
ATOM 718 C CA . GLY A 1 93 ? 11.594 -0.871 -16.295 1.00 86.06 93 GLY A CA 1
ATOM 719 C C . GLY A 1 93 ? 10.215 -0.213 -16.164 1.00 86.06 93 GLY A C 1
ATOM 720 O O . GLY A 1 93 ? 10.121 0.902 -15.653 1.00 86.06 93 GLY A O 1
ATOM 721 N N . ARG A 1 94 ? 9.129 -0.853 -16.621 1.00 87.19 94 ARG A N 1
ATOM 722 C CA . ARG A 1 94 ? 7.785 -0.254 -16.603 1.00 87.19 94 ARG A CA 1
ATOM 723 C C . ARG A 1 94 ? 7.097 -0.483 -15.267 1.00 87.19 94 ARG A C 1
ATOM 725 O O . ARG A 1 94 ? 6.921 -1.620 -14.811 1.00 87.19 94 ARG A O 1
ATOM 732 N N . SER A 1 95 ? 6.604 0.606 -14.694 1.00 89.75 95 SER A N 1
ATOM 733 C CA . SER A 1 95 ? 5.793 0.624 -13.481 1.00 89.75 95 SER A CA 1
ATOM 734 C C . SER A 1 95 ? 4.462 1.344 -13.732 1.00 89.75 95 SER A C 1
ATOM 736 O O . SER A 1 95 ? 4.294 2.050 -14.725 1.00 89.75 95 SER A O 1
ATOM 738 N N . ASP A 1 96 ? 3.477 1.100 -12.873 1.00 92.69 96 ASP A N 1
ATOM 739 C CA . ASP A 1 96 ? 2.183 1.774 -12.908 1.00 92.69 96 ASP A CA 1
ATOM 740 C C . ASP A 1 96 ? 1.698 2.103 -11.495 1.00 92.69 96 ASP A C 1
ATOM 742 O O . ASP A 1 96 ? 2.019 1.392 -10.538 1.00 92.69 96 ASP A O 1
ATOM 746 N N . LEU A 1 97 ? 0.945 3.202 -11.386 1.00 93.25 97 LEU A N 1
ATOM 747 C CA . LEU A 1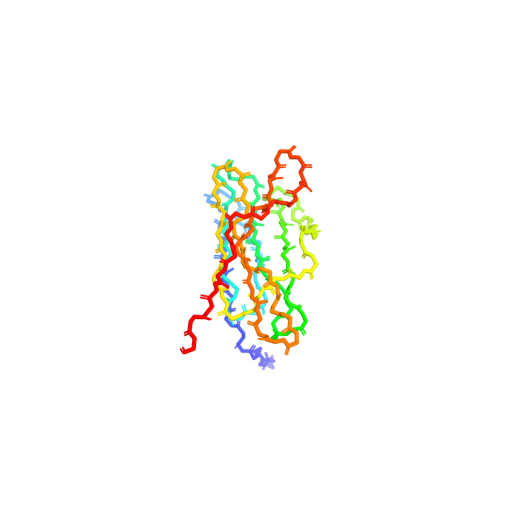 97 ? 0.340 3.645 -10.136 1.00 93.25 97 LEU A CA 1
ATOM 748 C C . LEU A 1 97 ? -0.891 2.786 -9.845 1.00 93.25 97 LEU A C 1
ATOM 750 O O . LEU A 1 97 ? -1.794 2.643 -10.682 1.00 93.25 97 LEU A O 1
ATOM 754 N N . ARG A 1 98 ? -0.944 2.247 -8.631 1.00 96.06 98 ARG A N 1
ATOM 755 C CA . ARG A 1 98 ? -2.009 1.380 -8.136 1.00 96.06 98 ARG A CA 1
ATOM 756 C C . ARG A 1 98 ? -2.550 1.878 -6.805 1.00 96.06 98 ARG A C 1
ATOM 758 O O . ARG A 1 98 ? -1.861 2.556 -6.049 1.00 96.06 98 ARG A O 1
ATOM 765 N N . LEU A 1 99 ? -3.789 1.491 -6.534 1.00 96.12 99 LEU A N 1
ATOM 766 C CA . LEU A 1 99 ? -4.456 1.628 -5.249 1.00 96.12 99 LEU A CA 1
ATOM 767 C C . LEU A 1 99 ? -4.744 0.233 -4.700 1.00 96.12 99 LEU A C 1
ATOM 769 O O . LEU A 1 99 ? -5.430 -0.551 -5.354 1.00 96.12 99 LEU A O 1
ATOM 773 N N . TYR A 1 100 ? -4.239 -0.067 -3.508 1.00 96.56 100 TYR A N 1
ATOM 774 C CA . TYR A 1 100 ? -4.744 -1.152 -2.674 1.00 96.56 100 TYR A CA 1
ATOM 775 C C . TYR A 1 100 ? -5.878 -0.605 -1.805 1.00 96.56 100 TYR A C 1
ATOM 777 O O . TYR A 1 100 ? -5.643 0.209 -0.912 1.00 96.56 100 TYR A O 1
ATOM 785 N N . GLU A 1 101 ? -7.106 -1.020 -2.092 1.00 95.25 101 GLU A N 1
ATOM 786 C CA . GLU A 1 101 ? -8.299 -0.588 -1.370 1.00 95.25 101 GLU A CA 1
ATOM 787 C C . GLU A 1 101 ? -8.399 -1.315 -0.028 1.00 95.25 101 GLU A C 1
ATOM 789 O O . GLU A 1 101 ? -8.539 -2.538 0.021 1.00 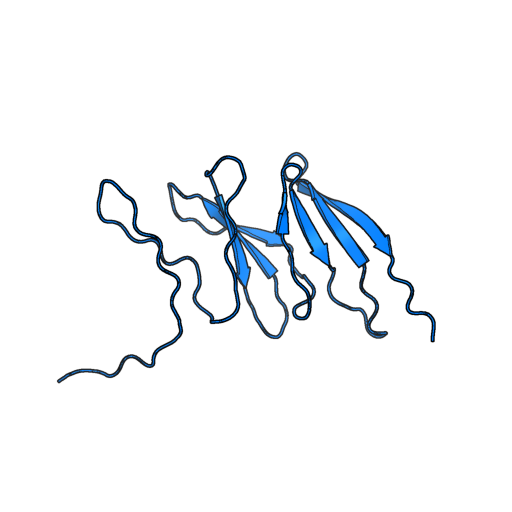95.25 101 GLU A O 1
ATOM 794 N N . LEU A 1 102 ? -8.382 -0.567 1.078 1.00 91.19 102 LEU A N 1
ATOM 795 C CA . LEU A 1 102 ? -8.433 -1.166 2.419 1.00 91.19 102 LEU A CA 1
ATOM 796 C C . LEU A 1 102 ? -9.768 -1.862 2.698 1.00 91.19 102 LEU A C 1
ATOM 798 O O . LEU A 1 102 ? -9.793 -2.872 3.393 1.00 91.19 102 LEU A O 1
ATOM 802 N N . ALA A 1 103 ? -10.860 -1.342 2.134 1.00 90.44 103 ALA A N 1
ATOM 803 C CA . ALA A 1 103 ? -12.203 -1.878 2.341 1.00 90.44 103 ALA A CA 1
ATOM 804 C C . ALA A 1 103 ? -12.406 -3.259 1.700 1.00 90.44 103 ALA A C 1
ATOM 806 O O . ALA A 1 103 ? -13.187 -4.062 2.201 1.00 90.44 103 ALA A O 1
ATOM 807 N N . THR A 1 104 ? -11.731 -3.532 0.581 1.00 94.31 104 THR A N 1
ATOM 808 C CA . THR A 1 104 ? -11.963 -4.738 -0.232 1.00 94.31 104 THR A CA 1
ATOM 809 C C . THR A 1 104 ? -10.755 -5.665 -0.289 1.00 94.31 104 THR A C 1
ATOM 811 O O . THR A 1 104 ? -10.876 -6.775 -0.803 1.00 94.31 104 THR A O 1
ATOM 814 N N . ALA A 1 105 ? -9.595 -5.212 0.197 1.00 92.94 105 ALA A N 1
ATOM 815 C CA . ALA A 1 105 ? -8.303 -5.867 0.019 1.00 92.94 105 ALA A CA 1
ATOM 816 C C . ALA A 1 105 ? -7.955 -6.148 -1.458 1.00 92.94 105 ALA A C 1
ATOM 818 O O . ALA A 1 105 ? -7.199 -7.068 -1.768 1.00 92.94 105 ALA A O 1
ATOM 819 N N . LYS A 1 106 ? -8.512 -5.364 -2.392 1.00 95.19 106 LYS A N 1
ATOM 820 C CA . LYS A 1 106 ? -8.248 -5.494 -3.829 1.00 95.19 106 LYS A CA 1
ATOM 821 C C . LYS A 1 106 ? -7.299 -4.411 -4.308 1.00 95.19 106 LYS A C 1
ATOM 823 O O . LYS A 1 106 ? -7.308 -3.280 -3.830 1.00 95.19 106 LYS A O 1
ATOM 828 N N . THR A 1 107 ? -6.505 -4.751 -5.318 1.00 96.25 107 THR A N 1
ATOM 829 C CA . THR A 1 107 ? -5.640 -3.794 -6.005 1.00 96.25 107 THR A CA 1
ATOM 830 C C . THR A 1 107 ? -6.247 -3.376 -7.337 1.00 96.25 107 THR A C 1
ATOM 832 O O . THR A 1 107 ? -6.571 -4.219 -8.173 1.00 96.25 107 THR A O 1
ATOM 835 N N . LYS A 1 108 ? -6.331 -2.066 -7.570 1.00 94.62 108 LYS A N 1
ATOM 836 C CA . LYS A 1 108 ? -6.760 -1.461 -8.832 1.00 94.62 108 LYS A CA 1
ATOM 837 C C . LYS A 1 108 ? -5.629 -0.635 -9.441 1.00 94.62 108 LYS A C 1
ATOM 839 O O . LYS A 1 108 ? -4.951 0.114 -8.744 1.00 94.62 108 LYS A O 1
ATOM 844 N N . LYS A 1 109 ? -5.455 -0.726 -10.760 1.00 94.56 109 LYS A N 1
ATOM 845 C CA . LYS A 1 109 ? -4.577 0.170 -11.524 1.00 94.56 109 LYS A CA 1
ATOM 846 C C . LYS A 1 109 ? -5.258 1.523 -11.740 1.00 94.56 109 LYS A C 1
ATOM 848 O O . LYS A 1 109 ? -6.405 1.560 -12.180 1.00 94.56 109 LYS A O 1
ATOM 853 N N . LEU A 1 110 ? -4.553 2.612 -11.437 1.00 90.00 110 LEU A N 1
ATOM 854 C CA . LEU A 1 110 ? -5.049 3.979 -11.612 1.00 90.00 110 LEU A CA 1
ATOM 855 C C . LEU A 1 110 ? -4.473 4.658 -12.859 1.00 90.00 110 LEU A C 1
ATOM 857 O O . LEU A 1 110 ? -5.210 5.348 -13.553 1.00 90.00 110 LEU A O 1
ATOM 861 N N . LEU A 1 111 ? -3.190 4.439 -13.174 1.00 81.50 111 LEU A N 1
ATOM 862 C CA . LEU A 1 111 ? -2.534 5.027 -14.347 1.00 81.50 111 LEU A CA 1
ATOM 863 C C . LEU A 1 111 ? -1.358 4.160 -14.808 1.00 81.50 111 LEU A C 1
ATOM 865 O O . LEU A 1 111 ? -0.606 3.671 -13.973 1.00 81.50 111 LEU A O 1
ATOM 869 N N . ALA A 1 112 ? -1.172 3.991 -16.120 1.00 60.78 112 ALA A N 1
ATOM 870 C CA . ALA A 1 112 ? 0.078 3.481 -16.687 1.00 60.78 112 ALA A CA 1
ATOM 871 C C . ALA A 1 112 ? 0.960 4.670 -17.074 1.00 60.78 112 ALA A C 1
ATOM 873 O O . ALA A 1 112 ? 0.542 5.473 -17.906 1.00 60.78 112 ALA A O 1
ATOM 874 N N . GLU A 1 113 ? 2.164 4.781 -16.519 1.00 53.84 113 GLU A N 1
ATOM 875 C CA . GLU A 1 113 ? 3.113 5.767 -17.026 1.00 53.84 113 GLU A CA 1
ATOM 876 C C . GLU A 1 113 ? 3.732 5.218 -18.320 1.00 53.84 113 GLU A C 1
ATOM 878 O O . GLU A 1 113 ? 4.292 4.119 -18.350 1.00 53.84 113 GLU A O 1
ATOM 883 N N . ARG A 1 114 ? 3.573 5.947 -19.428 1.00 47.31 114 ARG A N 1
ATOM 884 C CA . ARG A 1 114 ? 4.229 5.639 -20.701 1.00 47.31 114 ARG A CA 1
ATOM 885 C C . ARG A 1 114 ? 5.404 6.605 -20.814 1.00 47.31 114 ARG A C 1
ATOM 887 O O . ARG A 1 114 ? 5.183 7.786 -21.054 1.00 47.31 114 ARG A O 1
ATOM 894 N N . ARG A 1 115 ? 6.640 6.133 -20.616 1.00 47.38 115 ARG A N 1
ATOM 895 C CA . ARG A 1 115 ? 7.815 6.949 -20.957 1.00 47.38 115 ARG A CA 1
ATOM 896 C C . ARG A 1 115 ? 7.799 7.182 -22.466 1.00 47.38 115 ARG A C 1
ATOM 898 O O . ARG A 1 115 ? 7.806 6.218 -23.23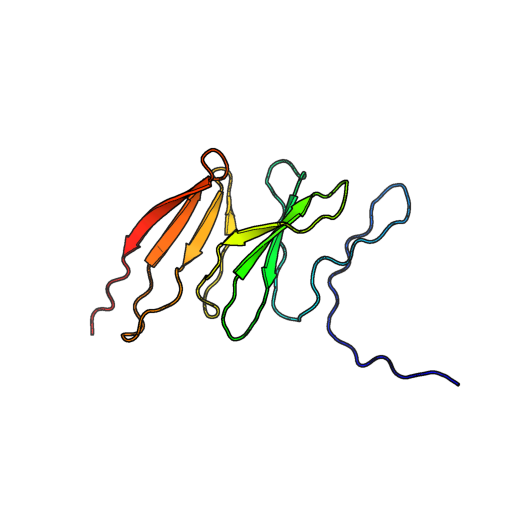1 1.00 47.38 115 ARG A O 1
ATOM 905 N N . VAL A 1 116 ? 7.716 8.444 -22.873 1.00 45.56 116 VAL A N 1
ATOM 906 C CA . VAL A 1 116 ? 8.020 8.851 -24.245 1.00 45.56 116 VAL A CA 1
ATOM 907 C C . VAL A 1 116 ? 9.542 8.926 -24.321 1.00 45.56 116 VAL A C 1
ATOM 909 O O . VAL A 1 116 ? 10.157 9.608 -23.503 1.00 45.56 116 VAL A O 1
ATOM 912 N N . SER A 1 117 ? 10.118 8.114 -25.207 1.00 54.47 117 SER A N 1
ATOM 913 C CA . SER A 1 117 ? 11.538 8.124 -25.574 1.00 54.47 117 SER A CA 1
ATOM 914 C C . SER A 1 117 ? 11.891 9.366 -26.372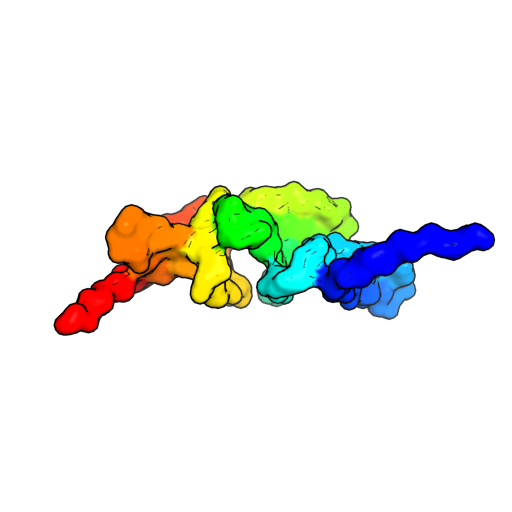 1.00 54.47 117 SER A C 1
ATOM 916 O O . SER A 1 117 ? 11.049 9.711 -27.235 1.00 54.47 117 SER A O 1
#

pLDDT: mean 74.5, std 22.22, range [27.92, 96.56]

Foldseek 3Di:
DDDDDDDFDWDWDADPPDGDIDGDDDHDPWDWDAAPVRQKIKTWDDPPPFIWIWIAGPPPGDIDTLGPHFDNVDDWDADPQGIWGWGHADPVRWIFIWGQGPVPSDIDTDGTDDDDD